Protein AF-A0A346A330-F1 (afdb_monomer_lite)

Sequence (101 aa):
MRHLTAVLILTGAFALSGAALARDLTLPKTSSDQLKGACDKAGGTFSQD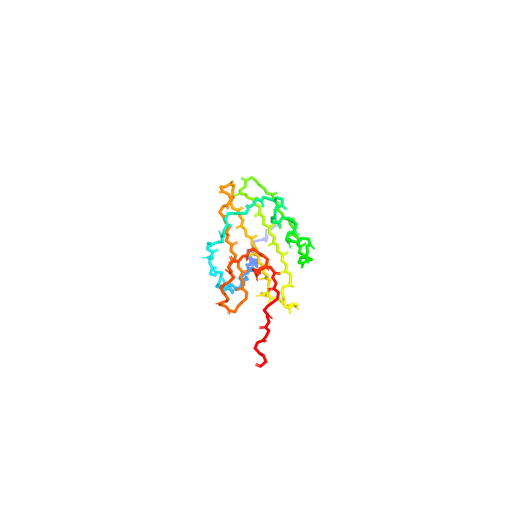ARGYGCGTDCAGKAGTDCTVFCSADNKCTAQVIGARRPRSVADALTKPKGRR

Organism: NCBI:txid331696

Secondary structure (DSSP, 8-state):
--------------------------BPP--HHHHHHHHHHTT-EEEEETTEEEEEEESSSSTT-EEEEEEETT--EEEE-STT---SSHHHHSSPP----

pL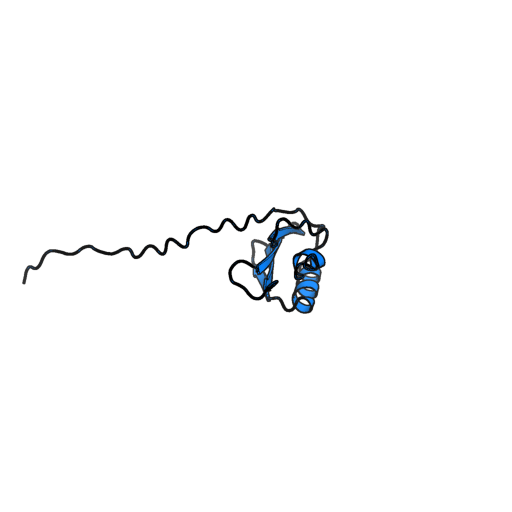DDT: mean 72.75, std 17.83, range [34.81, 92.69]

Foldseek 3Di:
DDDDDDDDDDPPPPPPPPPLVQPFAFEPQDDLVRLVVLQVVLVWDWDADQQFIKTWDQQDVDPSQIWMWTAGPVSGITIRHPDPDRDRHSNSSSHHPPDDD

Structure (mmCIF, N/CA/C/O backbone):
data_AF-A0A346A330-F1
#
_entry.id   AF-A0A346A330-F1
#
loop_
_atom_site.group_PDB
_atom_site.id
_atom_site.type_symbol
_atom_site.label_atom_id
_atom_site.label_alt_id
_atom_site.label_comp_id
_atom_site.label_asym_id
_atom_site.label_entity_id
_atom_site.label_seq_id
_atom_site.pdbx_PDB_ins_code
_atom_site.Cartn_x
_atom_site.Cartn_y
_atom_site.Cartn_z
_atom_site.occupancy
_atom_site.B_iso_or_equiv
_atom_site.auth_seq_id
_atom_site.auth_comp_id
_atom_site.auth_asym_id
_atom_site.auth_atom_id
_atom_site.pdbx_PDB_model_num
ATOM 1 N N . MET A 1 1 ? -35.937 -19.524 -46.488 1.00 38.78 1 MET A N 1
ATOM 2 C CA . MET A 1 1 ? -34.545 -19.095 -46.244 1.00 38.78 1 MET A CA 1
ATOM 3 C C . MET A 1 1 ? -33.989 -19.923 -45.094 1.00 38.78 1 MET A C 1
ATOM 5 O O . MET A 1 1 ? -34.357 -19.692 -43.952 1.00 38.78 1 MET A O 1
ATOM 9 N N . ARG A 1 2 ? -33.230 -20.979 -45.405 1.00 42.91 2 ARG A N 1
ATOM 10 C CA . ARG A 1 2 ? -32.602 -21.889 -44.434 1.00 42.91 2 ARG A CA 1
ATOM 11 C C . ARG A 1 2 ? -31.101 -21.819 -44.681 1.00 42.91 2 ARG A C 1
ATOM 13 O O . ARG A 1 2 ? -30.618 -22.454 -45.608 1.00 42.91 2 ARG A O 1
ATOM 20 N N . HIS A 1 3 ? -30.395 -21.044 -43.869 1.00 43.41 3 HIS A N 1
ATOM 21 C CA . HIS A 1 3 ? -28.941 -21.102 -43.786 1.00 43.41 3 HIS A CA 1
ATOM 22 C C . HIS A 1 3 ? -28.584 -21.445 -42.341 1.00 43.41 3 HIS A C 1
ATOM 24 O O . HIS A 1 3 ? -28.665 -20.618 -41.439 1.00 43.41 3 HIS A O 1
ATOM 30 N N . LEU A 1 4 ? -28.301 -22.734 -42.141 1.00 53.44 4 LEU A N 1
ATOM 31 C CA . LEU A 1 4 ? -27.505 -23.243 -41.032 1.00 53.44 4 LEU A CA 1
ATOM 32 C C . LEU A 1 4 ? -26.068 -22.706 -41.147 1.00 53.44 4 LEU A C 1
ATOM 34 O O . LEU A 1 4 ? -25.663 -22.255 -42.213 1.00 53.44 4 LEU A O 1
ATOM 38 N N . THR A 1 5 ? -25.307 -22.876 -40.063 1.00 50.59 5 THR A N 1
ATOM 39 C CA . THR A 1 5 ? -23.857 -22.655 -39.884 1.00 50.59 5 THR A CA 1
ATOM 40 C C . THR A 1 5 ? -23.388 -21.217 -39.651 1.00 50.59 5 THR A C 1
ATOM 42 O O . THR A 1 5 ? -23.180 -20.457 -40.583 1.00 50.59 5 THR A O 1
ATOM 45 N N . ALA A 1 6 ? -23.142 -20.872 -38.382 1.00 53.22 6 ALA A N 1
ATOM 46 C CA . ALA A 1 6 ? -21.776 -20.765 -37.848 1.00 53.22 6 ALA A CA 1
ATOM 47 C C . ALA A 1 6 ? -21.812 -20.219 -36.406 1.00 53.22 6 ALA A C 1
ATOM 49 O O . ALA A 1 6 ? -21.801 -19.019 -36.157 1.00 53.22 6 ALA A O 1
ATOM 50 N N . VAL A 1 7 ? -21.850 -21.145 -35.446 1.00 56.69 7 VAL A N 1
ATOM 51 C CA . VAL A 1 7 ? -21.219 -20.974 -34.128 1.00 56.69 7 VAL A CA 1
ATOM 52 C C . VAL A 1 7 ? -19.744 -20.673 -34.378 1.00 56.69 7 VAL A C 1
ATOM 54 O O . VAL A 1 7 ? -19.165 -21.449 -35.127 1.00 56.69 7 VAL A O 1
ATOM 57 N N . LEU A 1 8 ? -19.184 -19.598 -33.799 1.00 48.41 8 LEU A N 1
ATOM 58 C CA . LEU A 1 8 ? -17.750 -19.238 -33.651 1.00 48.41 8 LEU A CA 1
ATOM 59 C C . LEU A 1 8 ? -17.716 -17.695 -33.494 1.00 48.41 8 LEU A C 1
ATOM 61 O O . LEU A 1 8 ? -18.252 -16.998 -34.339 1.00 48.41 8 LEU A O 1
ATOM 65 N N . ILE A 1 9 ? -17.168 -17.039 -32.468 1.00 57.66 9 ILE A N 1
ATOM 66 C CA . ILE A 1 9 ? -15.972 -17.318 -31.673 1.00 57.66 9 ILE A CA 1
ATOM 67 C C . ILE A 1 9 ? -16.146 -16.637 -30.303 1.00 57.66 9 ILE A C 1
ATOM 69 O O . ILE A 1 9 ? -16.297 -15.419 -30.222 1.00 57.66 9 ILE A O 1
ATOM 73 N N . LEU A 1 10 ? -16.077 -17.428 -29.228 1.00 47.53 10 LEU A N 1
ATOM 74 C CA . LEU A 1 10 ? -15.653 -16.964 -27.907 1.00 47.53 10 LEU A CA 1
ATOM 75 C C . LEU A 1 10 ? -14.238 -16.385 -28.056 1.00 47.53 10 LEU A C 1
ATOM 77 O O . LEU A 1 10 ? -13.263 -17.137 -28.065 1.00 47.53 10 LEU A O 1
ATOM 81 N N . THR A 1 11 ? -14.088 -15.068 -28.155 1.00 54.31 11 THR A N 1
ATOM 82 C CA . THR A 1 11 ? -12.798 -14.431 -27.877 1.00 54.31 11 THR A CA 1
ATOM 83 C C . THR A 1 11 ? -12.645 -14.336 -26.368 1.00 54.31 11 THR A C 1
ATOM 85 O O . THR A 1 11 ? -12.867 -13.307 -25.733 1.00 54.31 11 THR A O 1
ATOM 88 N N . GLY A 1 12 ? -12.280 -15.480 -25.787 1.00 41.03 12 GLY A N 1
ATOM 89 C CA . GLY A 1 12 ? -11.682 -15.537 -24.470 1.00 41.03 12 GLY A CA 1
ATOM 90 C C . GLY A 1 12 ? -10.418 -14.691 -24.488 1.00 41.03 12 GLY A C 1
ATOM 91 O O . GLY A 1 12 ? -9.383 -15.114 -25.002 1.00 41.03 12 GLY A O 1
ATOM 92 N N . ALA A 1 13 ? -10.502 -13.494 -23.915 1.00 49.66 13 ALA A N 1
ATOM 93 C CA . ALA A 1 13 ? -9.331 -12.796 -23.430 1.00 49.66 13 ALA A CA 1
ATOM 94 C C . ALA A 1 13 ? -8.779 -13.613 -22.253 1.00 49.66 13 ALA A C 1
ATOM 96 O O . ALA A 1 13 ? -9.053 -13.338 -21.087 1.00 49.66 13 ALA A O 1
ATOM 97 N N . PHE A 1 14 ? -8.010 -14.655 -22.579 1.00 43.91 14 PHE A N 1
ATOM 98 C CA . PHE A 1 14 ? -6.975 -15.182 -21.706 1.00 43.91 14 PHE A CA 1
ATOM 99 C C . PHE A 1 14 ? -5.954 -14.058 -21.515 1.00 43.91 14 PHE A C 1
ATOM 101 O O . PHE A 1 14 ? -4.915 -14.003 -22.172 1.00 43.91 14 PHE A O 1
ATOM 108 N N . ALA A 1 15 ? -6.273 -13.122 -20.623 1.00 40.38 15 ALA A N 1
ATOM 109 C CA . ALA A 1 15 ? -5.257 -12.319 -19.981 1.00 40.38 15 ALA A CA 1
ATOM 110 C C . ALA A 1 15 ? -4.441 -13.304 -19.146 1.00 40.38 15 ALA A C 1
ATOM 112 O O . ALA A 1 15 ? -4.862 -13.742 -18.074 1.00 40.38 15 ALA A O 1
ATOM 113 N N . LEU A 1 16 ? -3.320 -13.727 -19.731 1.00 39.06 16 LEU A N 1
ATOM 114 C CA . LEU A 1 16 ? -2.250 -14.459 -19.081 1.00 39.06 16 LEU A CA 1
ATOM 115 C C . LEU A 1 16 ? -2.094 -13.924 -17.664 1.00 39.06 16 LEU A C 1
ATOM 117 O O . LEU A 1 16 ? -1.727 -12.766 -17.458 1.00 39.06 16 LEU A O 1
ATOM 121 N N . SER A 1 17 ? -2.412 -14.791 -16.707 1.00 36.97 17 SER A N 1
ATOM 122 C CA . SER A 1 17 ? -2.109 -14.619 -15.303 1.00 36.97 17 SER A CA 1
ATOM 123 C C . SER A 1 17 ? -0.601 -14.444 -15.161 1.00 36.97 17 SER A C 1
ATOM 125 O O . SER A 1 17 ? 0.143 -15.392 -14.918 1.00 36.97 17 SER A O 1
ATOM 127 N N . GLY A 1 18 ? -0.138 -13.203 -15.280 1.00 36.44 18 GLY A N 1
ATOM 128 C CA . GLY A 1 18 ? 0.981 -12.765 -14.482 1.00 36.44 18 GLY A CA 1
ATOM 129 C C . GLY A 1 18 ? 0.500 -12.914 -13.055 1.00 36.44 18 GLY A C 1
ATOM 130 O O . GLY A 1 18 ? -0.255 -12.077 -12.568 1.00 36.44 18 GLY A O 1
ATOM 131 N N . ALA A 1 19 ? 0.873 -14.015 -12.405 1.00 34.81 19 ALA A N 1
ATOM 132 C CA . ALA A 1 19 ? 0.895 -14.047 -10.962 1.00 34.81 19 ALA A CA 1
ATOM 133 C C . ALA A 1 19 ? 1.825 -12.901 -10.559 1.00 34.81 19 ALA A C 1
ATOM 135 O O . ALA A 1 19 ? 3.040 -13.071 -10.446 1.00 34.81 19 ALA A O 1
ATOM 136 N N . ALA A 1 20 ? 1.258 -11.706 -10.376 1.00 42.28 20 ALA A N 1
ATOM 137 C CA . ALA A 1 20 ? 1.767 -10.796 -9.389 1.00 42.28 20 ALA A CA 1
ATOM 138 C C . ALA A 1 20 ? 1.866 -11.686 -8.160 1.00 42.28 20 ALA A C 1
ATOM 140 O O . ALA A 1 20 ? 0.851 -12.127 -7.620 1.00 42.28 20 ALA A O 1
ATOM 141 N N . LEU A 1 21 ? 3.089 -12.090 -7.817 1.00 38.00 21 LEU A N 1
ATOM 142 C CA . LEU A 1 21 ? 3.380 -12.761 -6.566 1.00 38.00 21 LEU A CA 1
ATOM 143 C C . LEU A 1 21 ? 3.141 -11.701 -5.493 1.00 38.00 21 LEU A C 1
ATOM 145 O O . LEU A 1 21 ? 4.083 -11.154 -4.920 1.00 38.00 21 LEU A O 1
ATOM 149 N N . ALA A 1 22 ? 1.864 -11.374 -5.297 1.00 45.38 22 ALA A N 1
ATOM 150 C CA . ALA A 1 22 ? 1.305 -10.663 -4.185 1.00 45.38 22 ALA A CA 1
ATOM 151 C C . ALA A 1 22 ? 1.657 -11.536 -3.003 1.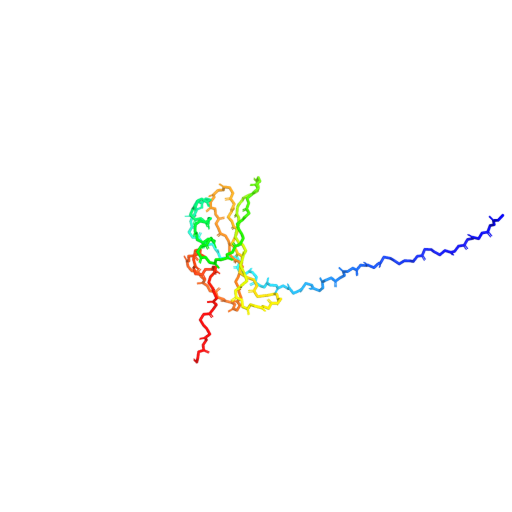00 45.38 22 ALA A C 1
ATOM 153 O O . ALA A 1 22 ? 1.010 -12.534 -2.699 1.00 45.38 22 ALA A O 1
ATOM 154 N N . ARG A 1 23 ? 2.816 -11.259 -2.419 1.00 47.97 23 ARG A N 1
ATOM 155 C CA . ARG A 1 23 ? 3.108 -11.800 -1.113 1.00 47.97 23 ARG A CA 1
ATOM 156 C C . ARG A 1 23 ? 2.151 -11.055 -0.211 1.00 47.97 23 ARG A C 1
ATOM 158 O O . ARG A 1 23 ? 2.391 -9.890 0.070 1.00 47.97 23 ARG A O 1
ATOM 165 N N . ASP A 1 24 ? 1.058 -11.722 0.150 1.00 52.31 24 ASP A N 1
ATOM 166 C CA . ASP A 1 24 ? 0.163 -11.294 1.213 1.00 52.31 24 ASP A CA 1
ATOM 167 C C . ASP A 1 24 ? 1.007 -11.106 2.468 1.00 52.31 24 ASP A C 1
ATOM 169 O O . ASP A 1 24 ? 1.397 -12.050 3.157 1.00 52.31 24 ASP A O 1
ATOM 173 N N . LEU A 1 25 ? 1.399 -9.861 2.690 1.00 60.44 25 LEU A N 1
ATOM 174 C CA . LEU A 1 25 ? 2.129 -9.451 3.868 1.00 60.44 25 LEU A CA 1
ATOM 175 C C . LEU A 1 25 ? 1.109 -8.870 4.819 1.00 60.44 25 LEU A C 1
ATOM 177 O O . LEU A 1 25 ? 0.490 -7.850 4.521 1.00 60.44 25 LEU A O 1
ATOM 181 N N . THR A 1 26 ? 0.947 -9.532 5.959 1.00 68.25 26 THR A N 1
ATOM 182 C CA . THR A 1 26 ? 0.129 -9.018 7.048 1.00 68.25 26 THR A CA 1
ATOM 183 C C . THR A 1 26 ? 0.757 -7.724 7.548 1.00 68.25 26 THR A C 1
ATOM 185 O O . THR A 1 26 ? 1.805 -7.733 8.198 1.00 68.25 26 THR A O 1
ATOM 188 N N . LEU A 1 27 ? 0.130 -6.605 7.209 1.00 75.50 27 LEU A N 1
ATOM 189 C CA . LEU A 1 27 ? 0.509 -5.287 7.694 1.00 75.50 27 LEU A CA 1
ATOM 190 C C . LEU A 1 27 ? -0.168 -5.007 9.046 1.00 75.50 27 LEU A C 1
ATOM 192 O O . LEU A 1 27 ? -1.173 -5.646 9.383 1.00 75.50 27 LEU A O 1
ATOM 196 N N . PRO A 1 28 ? 0.359 -4.051 9.835 1.00 78.38 28 PRO A N 1
ATOM 197 C CA . PRO A 1 28 ? -0.311 -3.582 11.040 1.00 78.38 28 PRO A CA 1
ATOM 198 C C . PRO A 1 28 ? -1.760 -3.183 10.758 1.00 78.38 28 PRO A C 1
ATOM 200 O O . PRO A 1 28 ? -2.078 -2.678 9.675 1.00 78.38 28 PRO A O 1
ATOM 203 N N . LYS A 1 29 ? -2.631 -3.373 11.757 1.00 84.06 29 LYS A N 1
ATOM 204 C CA . LYS A 1 29 ? -4.009 -2.899 11.659 1.00 84.06 29 LYS A CA 1
ATOM 205 C C . LYS A 1 29 ? -4.005 -1.399 11.403 1.00 84.06 29 LYS A C 1
ATOM 207 O O . LYS A 1 29 ? -3.420 -0.641 12.169 1.00 84.06 29 LYS A O 1
ATOM 212 N N . THR A 1 30 ? -4.645 -1.006 10.319 1.00 84.75 30 THR A N 1
ATOM 213 C CA . THR A 1 30 ? -4.744 0.380 9.856 1.00 84.75 30 THR A CA 1
ATOM 214 C C . THR A 1 30 ? -6.227 0.685 9.747 1.00 84.75 30 THR A C 1
ATOM 216 O O . THR A 1 30 ? -6.961 -0.231 9.425 1.00 84.75 30 THR A O 1
ATOM 219 N N . SER A 1 31 ? -6.704 1.888 10.059 1.00 88.69 31 SER A N 1
ATOM 220 C CA . SER A 1 31 ? -8.109 2.251 9.806 1.00 88.69 31 SER A CA 1
ATOM 221 C C . SER A 1 31 ? -8.326 2.703 8.356 1.00 88.69 31 SER A C 1
ATOM 223 O O . SER A 1 31 ? -7.367 3.010 7.643 1.00 88.69 31 SER A O 1
ATOM 225 N N . SER A 1 32 ? -9.584 2.813 7.919 1.00 89.62 32 SER A N 1
ATOM 226 C CA . SER A 1 32 ? -9.917 3.362 6.596 1.00 89.62 32 SER A CA 1
ATOM 227 C C . SER A 1 32 ? -9.357 4.767 6.389 1.00 89.62 32 SER A C 1
ATOM 229 O O . SER A 1 32 ? -8.758 5.036 5.351 1.00 89.62 32 SER A O 1
ATOM 231 N N . ASP A 1 33 ? -9.472 5.637 7.393 1.00 89.44 33 ASP A N 1
ATOM 232 C CA . ASP A 1 33 ? -8.988 7.020 7.318 1.00 89.44 33 ASP A CA 1
ATOM 233 C C . ASP A 1 33 ? -7.460 7.087 7.249 1.00 89.44 33 ASP A C 1
ATOM 235 O O . ASP A 1 33 ? -6.893 7.892 6.508 1.00 89.44 33 ASP A O 1
ATOM 239 N N . GLN A 1 34 ? -6.777 6.200 7.980 1.00 88.00 34 GLN A N 1
ATOM 240 C CA . GLN A 1 34 ? -5.323 6.086 7.920 1.00 88.00 34 GLN A CA 1
ATOM 241 C C . GLN A 1 34 ? -4.856 5.570 6.555 1.00 88.00 34 GLN A C 1
ATOM 243 O O . GLN A 1 34 ? -3.894 6.113 6.005 1.00 88.00 34 GLN A O 1
ATOM 248 N N . LEU A 1 35 ? -5.535 4.560 5.988 1.00 89.38 35 LEU A N 1
ATOM 249 C CA . LEU A 1 35 ? -5.214 4.068 4.647 1.00 89.38 35 LEU A CA 1
ATOM 250 C C . LEU A 1 35 ? -5.473 5.151 3.601 1.00 89.38 35 LEU A C 1
ATOM 252 O O . LEU A 1 35 ? -4.618 5.367 2.748 1.00 89.38 35 LEU A O 1
ATOM 256 N N . LYS A 1 36 ? -6.604 5.858 3.687 1.00 89.94 36 LYS A N 1
ATOM 257 C CA . LYS A 1 36 ? -6.950 6.952 2.777 1.00 89.94 36 LYS A CA 1
ATOM 258 C C . LYS A 1 36 ? -5.897 8.056 2.805 1.00 89.94 36 LYS A C 1
ATOM 260 O O . LYS A 1 36 ? -5.336 8.378 1.765 1.00 89.94 36 LYS A O 1
ATOM 265 N N . GLY A 1 37 ? -5.522 8.536 3.990 1.00 89.94 37 GLY A N 1
ATOM 266 C CA . GLY A 1 37 ? -4.484 9.560 4.119 1.00 89.94 37 GLY A CA 1
ATOM 267 C C . GLY A 1 37 ? -3.107 9.107 3.614 1.00 89.94 37 GLY A C 1
ATOM 268 O O . GLY A 1 37 ? -2.353 9.914 3.070 1.00 89.94 37 GLY A O 1
ATOM 269 N N . ALA A 1 38 ? -2.757 7.826 3.769 1.00 88.75 38 ALA A N 1
ATOM 270 C CA . ALA A 1 38 ? -1.543 7.267 3.170 1.00 88.75 38 ALA A CA 1
ATOM 271 C C . ALA A 1 38 ? -1.650 7.163 1.638 1.00 88.75 38 ALA A C 1
ATOM 273 O O . ALA A 1 38 ? -0.675 7.434 0.940 1.00 88.75 38 ALA A O 1
ATOM 274 N N . CYS A 1 39 ? -2.831 6.810 1.131 1.00 89.50 39 CYS A N 1
ATOM 275 C CA . CYS A 1 39 ? -3.128 6.698 -0.291 1.00 89.50 39 CYS A CA 1
ATOM 276 C C . CYS A 1 39 ? -3.028 8.045 -1.007 1.00 89.50 39 CYS A C 1
ATOM 278 O O . CYS A 1 39 ? -2.311 8.157 -1.999 1.00 89.50 39 CYS A O 1
ATOM 280 N N . ASP A 1 40 ? -3.660 9.076 -0.445 1.00 89.81 40 ASP A N 1
ATOM 281 C CA . ASP A 1 40 ? -3.648 10.436 -0.986 1.00 89.81 40 ASP A CA 1
ATOM 282 C C . ASP A 1 40 ? -2.209 10.977 -1.056 1.00 89.81 40 ASP A C 1
ATOM 284 O O . ASP A 1 40 ? -1.789 11.537 -2.067 1.00 89.81 40 ASP A O 1
ATOM 288 N N . LYS A 1 41 ? -1.401 10.727 -0.014 1.00 87.38 41 LYS A N 1
ATOM 289 C CA . LYS A 1 41 ? 0.029 11.093 0.009 1.00 87.38 41 LYS A CA 1
ATOM 290 C C . LYS A 1 41 ? 0.858 10.351 -1.036 1.00 87.38 41 LYS A C 1
ATOM 292 O O . LYS A 1 41 ? 1.839 10.900 -1.529 1.00 87.38 41 LYS A O 1
ATOM 297 N N . ALA A 1 42 ? 0.497 9.109 -1.340 1.00 84.69 42 ALA A N 1
ATOM 298 C CA . ALA A 1 42 ? 1.152 8.307 -2.367 1.00 84.69 42 ALA A CA 1
ATOM 299 C C . ALA A 1 42 ? 0.673 8.650 -3.790 1.00 84.69 42 ALA A C 1
ATOM 301 O O . ALA A 1 42 ? 1.175 8.057 -4.744 1.00 84.69 42 ALA A O 1
ATOM 302 N N . GLY A 1 43 ? -0.297 9.565 -3.942 1.00 86.56 43 GLY A N 1
ATOM 303 C CA . GLY A 1 43 ? -0.933 9.867 -5.228 1.00 86.56 43 GLY A CA 1
ATOM 304 C C . GLY A 1 43 ? -1.751 8.697 -5.783 1.00 86.56 43 GLY A C 1
ATOM 305 O O . GLY A 1 43 ? -1.926 8.593 -6.994 1.00 86.56 43 GLY A O 1
ATOM 306 N N . GLY A 1 44 ? -2.188 7.784 -4.911 1.00 87.56 44 GLY A N 1
ATOM 307 C CA . GLY A 1 44 ? -2.971 6.612 -5.279 1.00 87.56 44 GLY A CA 1
ATOM 308 C C . GLY A 1 44 ? -4.472 6.888 -5.352 1.00 87.56 44 GLY A C 1
ATOM 309 O O . GLY A 1 44 ? -4.955 7.981 -5.069 1.00 87.56 44 GLY A O 1
ATOM 310 N N . THR A 1 45 ? -5.225 5.851 -5.704 1.00 90.06 45 THR A N 1
ATOM 311 C CA . THR A 1 45 ? -6.689 5.838 -5.690 1.00 90.06 45 THR A CA 1
ATOM 312 C C . THR A 1 45 ? -7.184 4.984 -4.531 1.00 90.06 45 THR A C 1
ATOM 314 O O . THR A 1 45 ? -6.932 3.777 -4.481 1.00 90.06 45 THR A O 1
ATOM 317 N N . PHE A 1 46 ? -7.900 5.615 -3.601 1.00 92.12 46 PHE A N 1
ATOM 318 C CA . PHE A 1 46 ? -8.574 4.931 -2.503 1.00 92.12 46 PHE A CA 1
ATOM 319 C C . PHE A 1 46 ? -9.932 4.380 -2.957 1.00 92.12 46 PHE A C 1
ATOM 321 O O . PHE A 1 46 ? -10.678 5.043 -3.676 1.00 92.12 46 PHE A O 1
ATOM 328 N N . SER A 1 47 ? -10.271 3.180 -2.499 1.00 90.00 47 SER A N 1
ATOM 329 C CA . SER A 1 47 ? -11.552 2.515 -2.746 1.00 90.00 47 SER A CA 1
ATOM 330 C C . SER A 1 47 ? -12.053 1.854 -1.465 1.00 90.00 47 SER A C 1
ATOM 332 O O . SER A 1 47 ? -11.260 1.390 -0.649 1.00 90.00 47 SER A O 1
ATOM 334 N N . GLN A 1 48 ? -13.367 1.824 -1.265 1.00 92.25 48 GLN A N 1
ATOM 335 C CA . GLN A 1 48 ? -13.991 1.191 -0.107 1.00 92.25 48 GLN A CA 1
ATOM 336 C C . GLN A 1 48 ? -15.327 0.576 -0.508 1.00 92.25 48 GLN A C 1
ATOM 338 O O . GLN A 1 48 ? -16.118 1.205 -1.210 1.00 92.25 48 GLN A O 1
ATOM 343 N N . ASP A 1 49 ? -15.567 -0.645 -0.047 1.00 88.56 49 ASP A N 1
ATOM 344 C CA . ASP A 1 49 ? -16.796 -1.397 -0.252 1.00 88.56 49 ASP A CA 1
ATOM 345 C C . ASP A 1 49 ? -17.172 -2.199 1.012 1.00 88.56 49 ASP A C 1
ATOM 347 O O . ASP A 1 49 ? -16.564 -2.062 2.076 1.00 88.56 49 ASP A O 1
ATOM 351 N N . ALA A 1 50 ? -18.204 -3.043 0.914 1.00 86.38 50 ALA A N 1
ATOM 352 C CA . ALA A 1 50 ? -18.670 -3.864 2.034 1.00 86.38 50 ALA A CA 1
ATOM 353 C C . ALA A 1 50 ? -17.668 -4.956 2.467 1.00 86.38 50 ALA A C 1
ATOM 355 O O . ALA A 1 50 ? -17.790 -5.511 3.558 1.00 86.38 50 ALA A O 1
ATOM 356 N N . ARG A 1 51 ? -16.695 -5.299 1.615 1.00 85.25 51 ARG A N 1
ATOM 357 C CA . ARG A 1 51 ? -15.667 -6.320 1.867 1.00 85.25 51 ARG A CA 1
ATOM 358 C C . ARG A 1 51 ? -14.431 -5.717 2.536 1.00 85.25 51 ARG A C 1
ATOM 360 O O . ARG A 1 51 ? -13.695 -6.445 3.208 1.00 85.25 51 ARG A O 1
ATOM 367 N N . GLY A 1 52 ? -14.197 -4.417 2.369 1.00 90.75 52 GLY A N 1
ATOM 368 C CA . GLY A 1 52 ? -13.069 -3.723 2.971 1.00 90.75 52 GLY A CA 1
ATOM 369 C C . GLY A 1 52 ? -12.749 -2.395 2.296 1.00 90.75 52 GLY A C 1
ATOM 370 O O . GLY A 1 52 ? -13.591 -1.753 1.678 1.00 90.75 52 GLY A O 1
ATOM 371 N N . TYR A 1 53 ? -11.506 -1.963 2.434 1.00 92.06 53 TYR A N 1
ATOM 372 C CA . TYR A 1 53 ? -11.000 -0.736 1.832 1.00 92.06 53 TYR A CA 1
ATOM 373 C C . TYR A 1 53 ? -9.585 -0.959 1.327 1.00 92.06 53 TYR A C 1
ATOM 375 O O . TYR A 1 53 ? -8.818 -1.737 1.889 1.00 92.06 53 TYR A O 1
ATOM 383 N N . GLY A 1 54 ? -9.230 -0.283 0.246 1.00 92.69 54 GLY A N 1
ATOM 384 C CA . GLY A 1 54 ? -7.956 -0.466 -0.415 1.00 92.69 54 GLY A CA 1
ATOM 385 C C . GLY A 1 54 ? -7.428 0.806 -1.048 1.00 92.69 54 GLY A C 1
ATOM 386 O O . GLY A 1 54 ? -8.149 1.776 -1.266 1.00 92.69 54 GLY A O 1
ATOM 387 N N . CYS A 1 55 ? -6.143 0.782 -1.353 1.00 91.19 55 CYS A N 1
ATOM 388 C CA . CYS A 1 55 ? -5.457 1.813 -2.104 1.00 91.19 55 CYS A CA 1
ATOM 389 C C . CYS A 1 55 ? -4.656 1.155 -3.221 1.00 91.19 55 CYS A C 1
ATOM 391 O O . CYS A 1 55 ? -3.912 0.215 -2.950 1.00 91.19 55 CYS A O 1
ATOM 393 N N . GLY A 1 56 ? -4.788 1.654 -4.446 1.00 89.31 56 GLY A N 1
ATOM 394 C CA . GLY A 1 56 ? -3.919 1.298 -5.566 1.00 89.31 56 GLY A CA 1
ATOM 395 C C . GLY A 1 56 ? -3.119 2.509 -6.028 1.00 89.31 56 GLY A C 1
ATOM 396 O O . GLY A 1 56 ? -3.671 3.599 -6.137 1.00 89.31 56 GLY A O 1
ATOM 397 N N . THR A 1 57 ? -1.831 2.342 -6.297 1.00 86.94 57 THR A N 1
ATOM 398 C CA . THR A 1 57 ? -0.975 3.401 -6.844 1.00 86.94 57 THR A CA 1
ATOM 399 C C . THR A 1 57 ? -0.031 2.844 -7.898 1.00 86.94 57 THR A C 1
ATOM 401 O O . THR A 1 57 ? 0.420 1.697 -7.799 1.00 86.94 57 THR A O 1
ATOM 404 N N . ASP A 1 58 ? 0.277 3.667 -8.897 1.00 84.31 58 ASP A N 1
ATOM 405 C CA . ASP A 1 58 ? 1.263 3.337 -9.914 1.00 84.31 58 ASP A CA 1
ATOM 406 C C . ASP A 1 58 ? 2.673 3.533 -9.344 1.00 84.31 58 ASP A C 1
ATOM 408 O O . ASP A 1 58 ? 3.245 4.626 -9.303 1.00 84.31 58 ASP A O 1
ATOM 412 N N . CYS A 1 59 ? 3.243 2.435 -8.864 1.00 78.44 59 CYS A N 1
ATOM 413 C CA . CYS A 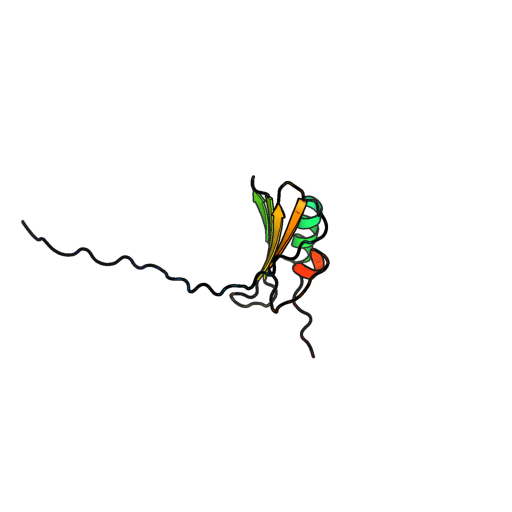1 59 ? 4.525 2.460 -8.188 1.00 78.44 59 CYS A CA 1
ATOM 414 C C . CYS A 1 59 ? 5.717 2.598 -9.143 1.00 78.44 59 CYS A C 1
ATOM 416 O O . CYS A 1 59 ? 6.771 3.066 -8.706 1.00 78.44 59 CYS A O 1
ATOM 418 N N . ALA A 1 60 ? 5.634 2.168 -10.409 1.00 76.62 60 ALA A N 1
ATOM 419 C CA . ALA A 1 60 ? 6.794 2.213 -11.309 1.00 76.62 60 ALA A CA 1
ATOM 420 C C . ALA A 1 60 ? 6.521 2.651 -12.755 1.00 76.62 60 ALA A C 1
ATOM 422 O O . ALA A 1 60 ? 7.463 2.632 -13.556 1.00 76.62 60 ALA A O 1
ATOM 423 N N . GLY A 1 61 ? 5.319 3.119 -13.081 1.00 75.25 61 GLY A N 1
ATOM 424 C CA . GLY A 1 61 ? 4.982 3.684 -14.388 1.00 75.25 61 GLY A CA 1
ATOM 425 C C . GLY A 1 61 ? 4.756 2.639 -15.475 1.00 75.25 61 GLY A C 1
ATOM 426 O O . GLY A 1 61 ? 4.893 2.956 -16.657 1.00 75.25 61 GLY A O 1
ATOM 427 N N . LYS A 1 62 ? 4.556 1.366 -15.107 1.00 72.56 62 LYS A N 1
ATOM 428 C CA . LYS A 1 62 ? 4.500 0.235 -16.049 1.00 72.56 62 LYS A CA 1
ATOM 429 C C . LYS A 1 62 ? 3.398 -0.751 -15.677 1.00 72.56 62 LYS A C 1
ATOM 431 O O . LYS A 1 62 ? 3.145 -1.001 -14.501 1.00 72.56 62 LYS A O 1
ATOM 436 N N . ALA A 1 63 ? 2.809 -1.390 -16.685 1.00 68.44 63 ALA A N 1
ATOM 437 C CA . ALA A 1 63 ? 1.832 -2.453 -16.469 1.00 68.44 63 ALA A CA 1
ATOM 438 C C . ALA A 1 63 ? 2.405 -3.558 -15.558 1.00 68.44 63 ALA A C 1
ATOM 440 O O . ALA A 1 63 ? 3.536 -4.013 -15.756 1.00 68.44 63 ALA A O 1
ATOM 441 N N . GLY A 1 64 ? 1.630 -3.966 -14.549 1.00 71.69 64 GLY A N 1
ATOM 442 C CA . GLY A 1 64 ? 2.037 -4.980 -13.569 1.00 71.69 64 GLY A CA 1
ATOM 443 C C . GLY A 1 64 ? 3.009 -4.478 -12.498 1.00 71.69 64 GLY A C 1
ATOM 444 O O . GLY A 1 64 ? 3.597 -5.286 -11.779 1.00 71.69 64 GLY A O 1
ATOM 445 N N . THR A 1 65 ? 3.202 -3.160 -12.394 1.00 75.69 65 THR A N 1
ATOM 446 C CA . THR A 1 65 ? 4.029 -2.543 -11.350 1.00 75.69 65 THR A CA 1
ATOM 447 C C . THR A 1 65 ? 3.223 -1.775 -10.308 1.00 75.69 65 THR A C 1
ATOM 449 O O . THR A 1 65 ? 3.784 -1.010 -9.529 1.00 75.69 65 THR A O 1
ATOM 452 N N . ASP A 1 66 ? 1.917 -2.000 -10.255 1.00 81.00 66 ASP A N 1
ATOM 453 C CA . ASP A 1 66 ? 1.059 -1.340 -9.284 1.00 81.00 66 ASP A CA 1
ATOM 454 C C . ASP A 1 66 ? 1.380 -1.820 -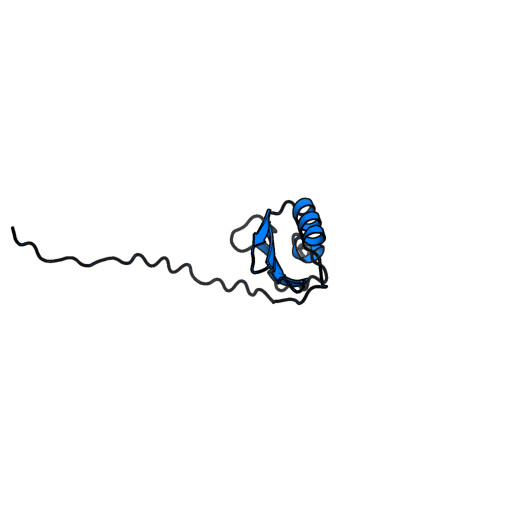7.866 1.00 81.00 66 ASP A C 1
ATOM 456 O O . ASP A 1 66 ? 1.673 -2.996 -7.619 1.00 81.00 66 ASP A O 1
ATOM 460 N N . CYS A 1 67 ? 1.338 -0.887 -6.922 1.00 85.06 67 CYS A N 1
ATOM 461 C CA . CYS A 1 67 ? 1.302 -1.216 -5.510 1.00 85.06 67 CYS A CA 1
ATOM 462 C C . CYS A 1 67 ? -0.135 -1.118 -5.040 1.00 85.06 67 CYS A C 1
ATOM 464 O O . CYS A 1 67 ? -0.754 -0.058 -5.148 1.00 85.06 67 CYS A O 1
ATOM 466 N N . THR A 1 68 ? -0.651 -2.204 -4.479 1.00 87.31 68 THR A N 1
ATOM 467 C CA . THR A 1 68 ? -1.984 -2.202 -3.888 1.00 87.31 68 THR A CA 1
ATOM 468 C C . THR A 1 68 ? -1.915 -2.607 -2.428 1.00 87.31 68 THR A C 1
ATOM 470 O O . THR A 1 68 ? -1.122 -3.457 -2.029 1.00 87.31 68 THR A O 1
ATOM 473 N N . VAL A 1 69 ? -2.732 -1.967 -1.605 1.00 88.81 69 VAL A N 1
ATOM 474 C CA . VAL A 1 69 ? -2.984 -2.362 -0.222 1.00 88.81 69 VAL A CA 1
ATOM 475 C C . VAL A 1 69 ? -4.473 -2.599 -0.105 1.00 88.81 69 VAL A C 1
ATOM 477 O O . VAL A 1 69 ? -5.253 -1.744 -0.508 1.00 88.81 69 VAL A O 1
ATOM 480 N N . PHE A 1 70 ? -4.868 -3.735 0.450 1.00 89.12 70 PHE A N 1
ATOM 481 C CA . PHE A 1 70 ? -6.254 -4.051 0.755 1.00 89.12 70 PHE A CA 1
ATOM 482 C C . PHE A 1 70 ? -6.381 -4.427 2.225 1.00 89.12 70 PHE A C 1
ATOM 484 O O . PHE A 1 70 ? -5.666 -5.299 2.718 1.00 89.12 70 PHE A O 1
ATOM 491 N N . CYS A 1 71 ? -7.307 -3.788 2.920 1.00 88.56 71 CYS A N 1
ATOM 492 C CA . CYS A 1 71 ? -7.639 -4.048 4.304 1.00 88.56 71 CYS A CA 1
ATOM 493 C C . CYS A 1 71 ? -9.074 -4.563 4.402 1.00 88.56 71 CYS A C 1
ATOM 495 O O . CYS A 1 71 ? -9.995 -3.962 3.851 1.00 88.56 71 CYS A O 1
ATOM 497 N N . SER A 1 72 ? -9.276 -5.666 5.120 1.00 88.12 72 SER A N 1
ATOM 498 C CA . SER A 1 72 ? -10.619 -6.175 5.406 1.00 88.12 72 SER A CA 1
ATOM 499 C C . SER A 1 72 ? -11.345 -5.301 6.436 1.00 88.12 72 SER A C 1
ATOM 501 O O . SER A 1 72 ? -10.730 -4.480 7.120 1.00 88.12 72 SER A O 1
ATOM 503 N N . ALA A 1 73 ? -12.651 -5.526 6.609 1.00 84.38 73 ALA A N 1
ATOM 504 C CA . ALA A 1 73 ? -13.455 -4.865 7.643 1.00 84.38 73 ALA A CA 1
ATOM 505 C C . ALA A 1 73 ? -12.901 -5.044 9.078 1.00 84.38 73 ALA A C 1
ATOM 507 O O . ALA A 1 73 ? -13.085 -4.174 9.924 1.00 84.38 73 ALA A O 1
ATOM 508 N N . ASP A 1 74 ? -12.138 -6.114 9.336 1.00 83.56 74 ASP A N 1
ATOM 509 C CA . ASP A 1 74 ? -11.439 -6.358 10.612 1.00 83.56 74 ASP A CA 1
ATOM 510 C C . ASP A 1 74 ? -10.139 -5.544 10.774 1.00 83.56 74 ASP A C 1
ATOM 512 O O . ASP A 1 74 ? -9.331 -5.802 11.678 1.00 83.56 74 ASP A O 1
ATOM 516 N N . ASN A 1 75 ? -9.890 -4.601 9.863 1.00 81.31 75 ASN A N 1
ATOM 517 C CA . ASN A 1 75 ? -8.667 -3.812 9.747 1.00 81.31 75 ASN A CA 1
ATOM 518 C C . ASN A 1 75 ? -7.406 -4.649 9.495 1.00 81.31 75 ASN A C 1
ATOM 520 O O . ASN A 1 75 ? -6.297 -4.204 9.785 1.00 81.31 75 ASN A O 1
ATOM 524 N N . LYS A 1 76 ? -7.538 -5.875 8.978 1.00 84.88 76 LYS A N 1
ATOM 525 C CA . LYS A 1 76 ? -6.383 -6.695 8.591 1.00 84.88 76 LYS A CA 1
ATOM 526 C C . LYS A 1 76 ? -5.957 -6.302 7.189 1.00 84.88 76 LYS A C 1
ATOM 528 O O . LYS A 1 76 ? -6.724 -6.484 6.250 1.00 84.88 76 LYS A O 1
ATOM 533 N N . CYS A 1 77 ? -4.742 -5.786 7.066 1.00 83.44 77 CYS A N 1
ATOM 534 C CA . CYS A 1 77 ? -4.222 -5.259 5.817 1.00 83.44 77 CYS A CA 1
ATOM 535 C C . CYS A 1 77 ? -3.257 -6.235 5.147 1.00 83.44 77 CYS A C 1
ATOM 537 O O . CYS A 1 77 ? -2.413 -6.856 5.793 1.00 83.44 77 CYS A O 1
ATOM 539 N N . THR A 1 78 ? -3.387 -6.317 3.835 1.00 83.81 78 THR A N 1
ATOM 540 C CA . THR A 1 78 ? -2.580 -7.095 2.902 1.00 83.81 78 THR A CA 1
ATOM 541 C C . THR A 1 78 ? -2.044 -6.148 1.844 1.00 83.81 78 THR A C 1
ATOM 543 O O . THR A 1 78 ? -2.676 -5.136 1.537 1.00 83.81 78 THR A O 1
ATOM 546 N N . ALA A 1 79 ? -0.862 -6.429 1.313 1.00 84.50 79 ALA A N 1
ATOM 547 C CA . ALA A 1 79 ? -0.251 -5.595 0.292 1.00 84.50 79 ALA A CA 1
ATOM 548 C C . ALA A 1 79 ? 0.277 -6.437 -0.860 1.00 84.50 79 ALA A C 1
ATOM 550 O O . ALA A 1 79 ? 0.944 -7.446 -0.649 1.00 84.50 79 ALA A O 1
ATOM 551 N N . GLN A 1 80 ? 0.047 -5.966 -2.077 1.00 80.38 80 GLN A N 1
ATOM 552 C CA . GLN A 1 80 ? 0.706 -6.436 -3.278 1.00 80.38 80 GLN A CA 1
ATOM 553 C C . GLN A 1 80 ? 1.748 -5.396 -3.682 1.00 80.38 80 GLN A C 1
ATOM 555 O O . GLN A 1 80 ? 1.431 -4.239 -3.945 1.00 80.38 80 GLN A O 1
ATOM 560 N N . VAL A 1 81 ? 3.013 -5.812 -3.711 1.00 78.62 81 VAL A N 1
ATOM 561 C CA . VAL A 1 81 ? 4.142 -4.945 -4.055 1.00 78.62 81 VAL A CA 1
ATOM 562 C C . VAL A 1 81 ? 5.052 -5.607 -5.076 1.00 78.62 81 VAL A C 1
ATOM 564 O O . VAL A 1 81 ? 5.274 -6.817 -5.057 1.00 78.62 81 VAL A O 1
ATOM 567 N N . ILE A 1 82 ? 5.653 -4.785 -5.933 1.00 76.62 82 ILE A N 1
ATOM 568 C CA . ILE A 1 82 ? 6.649 -5.224 -6.913 1.00 76.62 82 ILE A CA 1
ATOM 569 C C . ILE A 1 82 ? 7.902 -5.774 -6.213 1.00 76.62 82 ILE A C 1
ATOM 571 O O . ILE A 1 82 ? 8.387 -5.183 -5.241 1.00 76.62 82 ILE A O 1
ATOM 575 N N . GLY A 1 83 ? 8.491 -6.837 -6.772 1.00 70.00 83 GLY A N 1
ATOM 576 C CA . GLY A 1 83 ?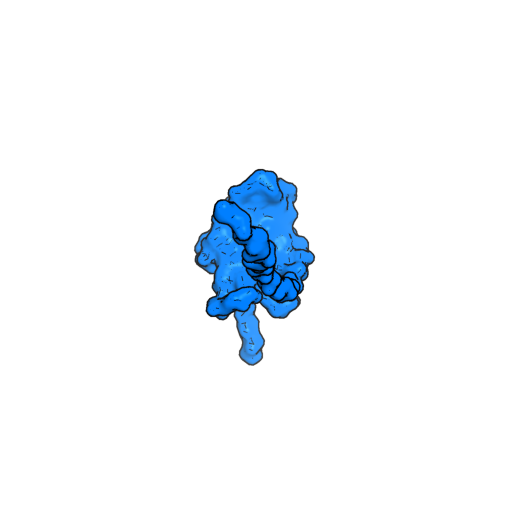 9.895 -7.201 -6.546 1.00 70.00 83 GLY A CA 1
ATOM 577 C C . GLY A 1 83 ? 10.201 -7.923 -5.232 1.00 70.00 83 GLY A C 1
ATOM 578 O O . GLY A 1 83 ? 11.241 -7.660 -4.636 1.00 70.00 83 GLY A O 1
ATOM 579 N N . ALA A 1 84 ? 9.311 -8.807 -4.763 1.00 67.31 84 ALA A N 1
ATOM 580 C CA . ALA A 1 84 ? 9.476 -9.576 -3.516 1.00 67.31 84 ALA A CA 1
ATOM 581 C C . ALA A 1 84 ? 9.784 -8.711 -2.272 1.00 67.31 84 ALA A C 1
ATOM 583 O O . ALA A 1 84 ? 10.364 -9.190 -1.292 1.00 67.31 84 ALA A O 1
ATOM 584 N N . ARG A 1 85 ? 9.397 -7.427 -2.304 1.00 73.12 85 ARG A N 1
ATOM 585 C CA . ARG A 1 85 ? 9.562 -6.506 -1.178 1.00 73.12 85 ARG A CA 1
ATOM 586 C C . ARG A 1 85 ? 8.779 -6.999 0.036 1.00 73.12 85 ARG A C 1
ATOM 588 O O . ARG A 1 85 ? 7.766 -7.678 -0.095 1.00 73.12 85 ARG A O 1
ATOM 595 N N . ARG A 1 86 ? 9.251 -6.607 1.221 1.00 75.31 86 ARG A N 1
ATOM 596 C CA . ARG A 1 86 ? 8.575 -6.829 2.505 1.00 75.31 86 ARG A CA 1
ATOM 597 C C . ARG A 1 86 ? 8.290 -5.496 3.204 1.00 75.31 86 ARG A C 1
ATOM 599 O O . ARG A 1 86 ? 9.001 -5.169 4.157 1.00 75.31 86 ARG A O 1
ATOM 606 N N . PRO A 1 87 ? 7.331 -4.689 2.711 1.00 76.38 87 PRO A N 1
ATOM 607 C CA . PRO A 1 87 ? 6.865 -3.510 3.432 1.00 76.38 87 PRO A CA 1
ATOM 608 C C . PRO A 1 87 ? 6.438 -3.883 4.855 1.00 76.38 87 PRO A C 1
ATOM 610 O O . PRO A 1 87 ? 5.809 -4.917 5.073 1.00 76.38 87 PRO A O 1
ATOM 613 N N . ARG A 1 88 ? 6.806 -3.040 5.824 1.00 80.88 88 ARG A N 1
ATOM 614 C CA . ARG A 1 88 ? 6.409 -3.186 7.237 1.00 80.88 88 ARG A CA 1
ATOM 615 C C . ARG A 1 88 ? 5.282 -2.234 7.628 1.00 80.88 88 ARG A C 1
ATOM 617 O O . ARG A 1 88 ? 4.758 -2.322 8.733 1.00 80.88 88 ARG A O 1
ATOM 624 N N . SER A 1 89 ? 4.914 -1.335 6.721 1.00 82.12 89 SER A N 1
ATOM 625 C CA . SER A 1 89 ? 3.852 -0.355 6.889 1.00 82.12 89 SER A CA 1
ATOM 626 C C . SER A 1 89 ? 3.077 -0.176 5.583 1.00 82.12 89 SER A C 1
ATOM 628 O O . SER A 1 89 ? 3.573 -0.489 4.498 1.00 82.12 89 SER A O 1
ATOM 630 N N . VAL A 1 90 ? 1.863 0.363 5.690 1.00 83.38 90 VAL A N 1
ATOM 631 C CA . VAL A 1 90 ? 1.031 0.742 4.538 1.00 83.38 90 VAL A CA 1
ATOM 632 C C . VAL A 1 90 ? 1.734 1.782 3.659 1.00 83.38 90 VAL A C 1
ATOM 634 O O . VAL A 1 90 ? 1.723 1.663 2.439 1.00 83.38 90 VAL A O 1
ATOM 637 N N . ALA A 1 91 ? 2.410 2.763 4.263 1.00 82.94 91 ALA A N 1
ATOM 638 C CA . ALA A 1 91 ? 3.153 3.778 3.519 1.00 82.94 91 ALA A CA 1
ATOM 639 C C . ALA A 1 91 ? 4.312 3.167 2.707 1.00 82.94 91 ALA A C 1
ATOM 641 O O . ALA A 1 91 ? 4.506 3.507 1.542 1.00 82.94 91 ALA A O 1
ATOM 642 N N . ASP A 1 92 ? 5.048 2.209 3.278 1.00 82.94 92 ASP A N 1
ATOM 643 C CA . ASP A 1 92 ? 6.124 1.517 2.553 1.00 82.94 92 ASP A CA 1
ATOM 644 C C . ASP A 1 92 ? 5.587 0.649 1.409 1.00 82.94 92 ASP A C 1
ATOM 646 O O . ASP A 1 92 ? 6.249 0.477 0.380 1.00 82.94 92 ASP A O 1
ATOM 650 N N . ALA A 1 93 ? 4.393 0.078 1.586 1.00 84.19 93 ALA A N 1
ATOM 651 C CA . ALA A 1 93 ? 3.747 -0.723 0.557 1.00 84.19 93 ALA A CA 1
ATOM 652 C C . ALA A 1 93 ? 3.345 0.133 -0.650 1.00 84.19 93 ALA A C 1
ATOM 654 O O . ALA A 1 93 ? 3.575 -0.280 -1.782 1.00 84.19 93 ALA A O 1
ATOM 655 N N . LEU A 1 94 ? 2.825 1.337 -0.403 1.00 82.50 94 LEU A N 1
ATOM 656 C CA . LEU A 1 94 ? 2.347 2.270 -1.428 1.00 82.50 94 LEU A CA 1
ATOM 657 C C . LEU A 1 94 ? 3.454 3.119 -2.070 1.00 82.50 94 LEU A C 1
ATOM 659 O O . LEU A 1 94 ? 3.186 3.925 -2.952 1.00 82.50 94 LEU A O 1
ATOM 663 N N . THR A 1 95 ? 4.709 2.972 -1.652 1.00 79.12 95 THR A N 1
ATOM 664 C CA . THR A 1 95 ? 5.823 3.722 -2.247 1.00 79.12 95 THR A CA 1
ATOM 665 C C . THR A 1 95 ? 6.578 2.899 -3.282 1.00 79.12 95 THR A C 1
ATOM 667 O O . THR A 1 95 ? 6.748 1.678 -3.157 1.00 79.12 95 THR A O 1
ATOM 670 N N . LYS A 1 96 ? 7.084 3.601 -4.306 1.00 70.06 96 LYS A N 1
ATOM 671 C CA . LYS A 1 96 ? 7.987 3.055 -5.323 1.00 70.06 96 LYS A CA 1
ATOM 672 C C . LYS A 1 96 ? 9.191 2.375 -4.656 1.00 70.06 96 LYS A C 1
ATOM 674 O O . LYS A 1 96 ? 9.782 2.955 -3.740 1.00 70.06 96 LYS A O 1
ATOM 679 N N . PRO A 1 97 ? 9.622 1.187 -5.126 1.00 65.19 97 PRO A N 1
ATOM 680 C CA . PRO A 1 97 ? 10.890 0.613 -4.700 1.00 65.19 97 PRO A CA 1
ATOM 681 C C . PRO A 1 97 ? 12.017 1.639 -4.871 1.00 65.19 97 PRO A C 1
ATOM 683 O O . PRO A 1 97 ? 12.249 2.126 -5.979 1.00 65.19 97 PRO A O 1
ATOM 686 N N . LYS A 1 98 ? 12.760 1.941 -3.799 1.00 62.53 98 LYS A N 1
ATOM 687 C CA . LYS A 1 98 ? 14.082 2.555 -3.957 1.00 62.53 98 LYS A CA 1
ATOM 688 C C . LYS A 1 98 ? 14.915 1.544 -4.739 1.00 62.53 98 LYS A C 1
ATOM 690 O O . LYS A 1 98 ? 15.237 0.483 -4.208 1.00 62.53 98 LYS A O 1
ATOM 695 N N . GLY A 1 99 ? 15.160 1.816 -6.020 1.00 54.28 99 GLY A N 1
ATOM 696 C CA . GLY A 1 99 ? 16.003 0.958 -6.844 1.00 54.28 99 GLY A CA 1
ATOM 697 C C . GLY A 1 99 ? 17.323 0.721 -6.117 1.00 54.28 99 GLY A C 1
ATOM 698 O O . GLY A 1 99 ? 17.883 1.664 -5.553 1.00 54.28 99 GLY A O 1
ATOM 699 N N . ARG A 1 100 ? 17.805 -0.528 -6.098 1.00 47.81 100 ARG A N 1
ATOM 700 C CA . ARG A 1 100 ? 19.226 -0.760 -5.831 1.00 47.81 100 ARG A CA 1
ATOM 701 C C . ARG A 1 100 ? 19.982 0.047 -6.886 1.00 47.81 100 ARG A C 1
ATOM 703 O O . ARG A 1 100 ? 19.871 -0.270 -8.067 1.00 47.81 100 ARG A O 1
ATOM 710 N N . ARG A 1 101 ? 20.632 1.128 -6.459 1.00 41.38 101 ARG A N 1
ATOM 711 C CA . ARG A 1 101 ? 21.813 1.622 -7.161 1.00 41.38 101 ARG A CA 1
ATOM 712 C C . ARG A 1 101 ? 22.929 0.611 -6.966 1.00 41.38 101 ARG A C 1
ATOM 714 O O . ARG A 1 101 ? 22.975 0.028 -5.857 1.00 41.38 101 ARG A O 1
#

Radius of gyration: 18.87 Å; chains: 1; bounding box: 56×34×58 Å